Protein AF-A0A383CDI6-F1 (afdb_monomer_lite)

Foldseek 3Di:
DVVPDDPVVVVVVVVVLQVVQQVVFDPDDDDRGDGHNCSVPDD

pLDDT: mean 95.02, std 8.44, range [51.47, 98.75]

Sequence (43 aa):
LAKGLEAEDAIGQAKEFVTEAIRRSFPIGQGHGPLNHFYKLWQ

Structure (mmCIF, N/CA/C/O backbone):
data_AF-A0A383CDI6-F1
#
_entry.id   AF-A0A383CDI6-F1
#
loop_
_atom_site.group_PDB
_atom_site.id
_atom_site.type_symbol
_atom_site.label_atom_id
_atom_site.label_alt_id
_atom_site.label_comp_id
_atom_site.label_asym_id
_atom_site.label_entity_id
_atom_site.label_seq_id
_atom_site.pdbx_PDB_ins_code
_atom_site.Cartn_x
_atom_site.Cartn_y
_atom_site.Cartn_z
_atom_site.occupancy
_atom_site.B_iso_or_equiv
_atom_site.auth_seq_id
_atom_site.auth_comp_id
_atom_site.auth_asym_id
_atom_site.auth_atom_id
_atom_site.pdbx_PDB_model_num
ATOM 1 N N . LEU A 1 1 ? -5.414 -2.082 12.977 1.00 51.47 1 LEU A N 1
ATOM 2 C CA . LEU A 1 1 ? -4.430 -1.166 12.305 1.00 51.47 1 LEU A CA 1
ATOM 3 C C . LEU A 1 1 ? -4.746 0.290 12.652 1.00 51.47 1 LEU A C 1
ATOM 5 O O . LEU A 1 1 ? -5.854 0.524 13.104 1.00 51.47 1 LEU A O 1
ATOM 9 N N . ALA A 1 2 ? -3.841 1.261 12.424 1.00 97.00 2 ALA A N 1
ATOM 10 C CA . ALA A 1 2 ? -4.010 2.690 12.791 1.00 97.00 2 ALA A CA 1
ATOM 11 C C . ALA A 1 2 ? -5.326 3.351 12.315 1.00 97.00 2 ALA A C 1
ATOM 13 O O . ALA A 1 2 ? -5.711 4.405 12.802 1.00 97.00 2 ALA A O 1
ATOM 14 N N . LYS A 1 3 ? -6.032 2.702 11.386 1.00 96.75 3 LYS A N 1
ATOM 15 C CA . LYS A 1 3 ? -7.376 3.047 10.911 1.00 96.75 3 LYS A CA 1
ATOM 16 C C . LYS A 1 3 ? -8.531 2.509 11.783 1.00 96.75 3 LYS A C 1
ATOM 18 O O . LYS A 1 3 ? -9.669 2.564 11.345 1.00 96.75 3 LYS A O 1
ATOM 23 N N . GLY A 1 4 ? -8.259 1.932 12.956 1.00 97.75 4 GLY A N 1
ATOM 24 C CA . GLY A 1 4 ? -9.277 1.397 13.875 1.00 97.75 4 GLY A CA 1
ATOM 25 C C . GLY A 1 4 ? -9.883 0.040 13.492 1.00 97.75 4 GLY A C 1
ATOM 26 O O . GLY A 1 4 ? -10.818 -0.401 14.140 1.00 97.75 4 GLY A O 1
ATOM 27 N N . LEU A 1 5 ? -9.364 -0.624 12.455 1.00 98.00 5 LEU A N 1
ATOM 28 C CA . LEU A 1 5 ? -9.849 -1.939 12.019 1.00 98.00 5 LEU A CA 1
ATOM 29 C C . LEU A 1 5 ? -9.431 -3.058 12.977 1.00 98.00 5 LEU A C 1
ATOM 31 O O . LEU A 1 5 ? -8.273 -3.059 13.431 1.00 98.00 5 LEU A O 1
ATOM 35 N N . GLU A 1 6 ? -10.330 -4.035 13.139 1.00 98.44 6 GLU A N 1
ATOM 36 C CA . GLU A 1 6 ? -10.034 -5.356 13.697 1.00 98.44 6 GLU A CA 1
ATOM 37 C C . GLU A 1 6 ? -8.853 -5.999 12.970 1.00 98.44 6 GLU A C 1
ATOM 39 O O . GLU A 1 6 ? -8.583 -5.720 11.797 1.00 98.44 6 GLU A O 1
ATOM 44 N N . ALA A 1 7 ? -8.104 -6.840 13.683 1.00 98.25 7 ALA A N 1
ATOM 45 C CA . ALA A 1 7 ? -6.849 -7.383 13.172 1.00 98.25 7 ALA A CA 1
ATOM 46 C C . ALA A 1 7 ? -7.037 -8.198 11.881 1.00 98.25 7 ALA A C 1
ATOM 48 O O . ALA A 1 7 ? -6.250 -8.044 10.946 1.00 98.25 7 ALA A O 1
ATOM 49 N N . GLU A 1 8 ? -8.082 -9.022 11.812 1.00 98.56 8 GLU A N 1
ATOM 50 C CA . GLU A 1 8 ? -8.381 -9.855 10.644 1.00 98.56 8 GLU A CA 1
ATOM 51 C C . GLU A 1 8 ? -8.672 -9.005 9.399 1.00 98.56 8 GLU A C 1
ATOM 53 O O . GLU A 1 8 ? -8.006 -9.170 8.373 1.00 98.56 8 GLU A O 1
ATOM 58 N N . ASP A 1 9 ? -9.559 -8.014 9.520 1.00 98.56 9 ASP A N 1
ATOM 59 C CA . ASP A 1 9 ? -9.903 -7.086 8.435 1.00 98.56 9 ASP A CA 1
ATOM 60 C C . ASP A 1 9 ? -8.693 -6.277 7.970 1.00 98.56 9 ASP A C 1
ATOM 62 O O . ASP A 1 9 ? -8.433 -6.112 6.776 1.00 98.56 9 ASP A O 1
ATOM 66 N N . ALA A 1 10 ? -7.915 -5.783 8.931 1.00 98.75 10 ALA A N 1
ATOM 67 C CA . ALA A 1 10 ? -6.672 -5.073 8.689 1.00 98.75 10 ALA A CA 1
ATOM 68 C C . ALA A 1 10 ? -5.691 -5.889 7.834 1.00 98.75 10 ALA A C 1
ATOM 70 O O . ALA A 1 10 ? -5.104 -5.367 6.882 1.00 98.75 10 ALA A O 1
ATOM 71 N N . ILE A 1 11 ? -5.504 -7.161 8.185 1.00 98.62 11 ILE A N 1
ATOM 72 C CA . ILE A 1 11 ? -4.614 -8.079 7.473 1.00 98.62 11 ILE A CA 1
ATOM 73 C C . ILE A 1 11 ? -5.178 -8.394 6.086 1.00 98.62 11 ILE A C 1
ATOM 75 O O . ILE A 1 11 ? -4.419 -8.383 5.115 1.00 98.62 11 ILE A O 1
ATOM 79 N N . GLY A 1 12 ? -6.488 -8.635 5.978 1.00 98.75 12 GLY A N 1
ATOM 80 C CA . GLY A 1 12 ? -7.170 -8.865 4.705 1.00 98.75 12 GLY A CA 1
ATOM 81 C C . GLY A 1 12 ? -6.937 -7.717 3.722 1.00 98.75 12 GLY A C 1
ATOM 82 O O . GLY A 1 12 ? -6.406 -7.932 2.631 1.00 98.75 12 GLY A O 1
ATOM 83 N N . GLN A 1 13 ? -7.208 -6.482 4.154 1.00 98.50 13 GLN A N 1
ATOM 84 C CA . GLN A 1 13 ? -6.993 -5.284 3.336 1.00 98.50 13 GLN A CA 1
ATOM 85 C C . GLN A 1 13 ? -5.518 -5.075 2.966 1.00 98.50 13 GLN A C 1
ATOM 87 O O . GLN A 1 13 ? -5.206 -4.678 1.842 1.00 98.50 13 GLN A O 1
ATOM 92 N N . ALA A 1 14 ? -4.589 -5.347 3.888 1.00 98.56 14 ALA A N 1
ATOM 93 C CA . ALA A 1 14 ? -3.159 -5.237 3.608 1.00 98.56 14 ALA A CA 1
ATOM 94 C C . ALA A 1 14 ? -2.699 -6.255 2.549 1.00 98.56 14 ALA A C 1
ATOM 96 O O . ALA A 1 14 ? -1.944 -5.899 1.640 1.00 98.56 14 ALA A O 1
ATOM 97 N N . LYS A 1 15 ? -3.178 -7.505 2.624 1.00 98.75 15 LYS A N 1
ATOM 98 C CA . LYS A 1 15 ? -2.864 -8.555 1.642 1.00 98.75 15 LYS A CA 1
ATOM 99 C C . LYS A 1 15 ? -3.397 -8.221 0.257 1.00 98.75 15 LYS A C 1
ATOM 101 O O . LYS A 1 15 ? -2.664 -8.372 -0.720 1.00 98.75 15 LYS A O 1
ATOM 106 N N . GLU A 1 16 ? -4.636 -7.749 0.171 1.00 98.62 16 GLU A N 1
ATOM 107 C CA . GLU A 1 16 ? -5.224 -7.313 -1.095 1.00 98.62 16 GLU A CA 1
ATOM 108 C C . GLU A 1 16 ? -4.402 -6.171 -1.708 1.00 98.62 16 GLU A C 1
ATOM 110 O O . GLU A 1 16 ? -4.000 -6.240 -2.871 1.00 98.62 16 GLU A O 1
ATOM 115 N N . PHE A 1 17 ? -4.049 -5.167 -0.898 1.00 98.31 17 PHE A N 1
ATOM 116 C CA . PHE A 1 17 ? -3.250 -4.034 -1.352 1.00 98.31 17 PHE A CA 1
ATOM 117 C C . PHE A 1 17 ? -1.891 -4.455 -1.925 1.00 98.31 17 PHE A C 1
ATOM 119 O O . PHE A 1 17 ? -1.548 -4.045 -3.034 1.00 98.31 17 PHE A O 1
ATOM 126 N N . VAL A 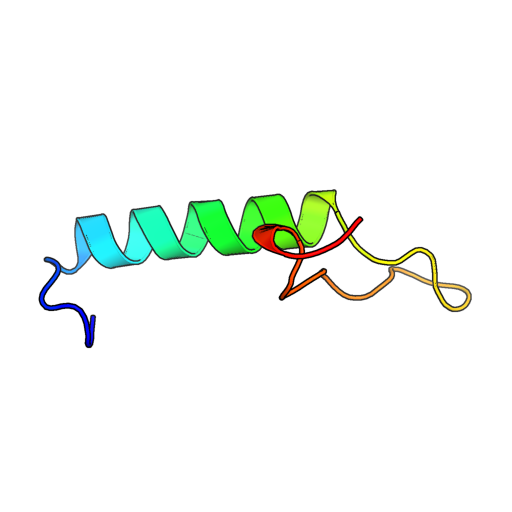1 18 ? -1.125 -5.269 -1.190 1.00 98.50 18 VAL A N 1
ATOM 127 C CA . VAL A 1 18 ? 0.214 -5.705 -1.620 1.00 98.50 18 VAL A CA 1
ATOM 128 C C . VAL A 1 18 ? 0.134 -6.615 -2.846 1.00 98.50 18 VAL A C 1
ATOM 130 O O . VAL A 1 18 ? 0.966 -6.497 -3.742 1.00 98.50 18 VAL A O 1
ATOM 133 N N . THR A 1 19 ? -0.884 -7.473 -2.934 1.00 98.62 19 THR A N 1
ATOM 134 C CA . THR A 1 19 ? -1.085 -8.354 -4.096 1.00 98.62 19 THR A CA 1
ATOM 135 C C . THR A 1 19 ? -1.300 -7.548 -5.376 1.00 98.62 19 THR A C 1
ATOM 137 O O . THR A 1 19 ? -0.646 -7.808 -6.386 1.00 98.62 19 THR A O 1
ATOM 140 N N . GLU A 1 20 ? -2.162 -6.531 -5.336 1.00 98.25 20 GLU A N 1
ATOM 141 C CA . GLU A 1 20 ? -2.401 -5.657 -6.490 1.00 98.25 20 GLU A CA 1
ATOM 142 C C . GLU A 1 20 ? -1.180 -4.809 -6.854 1.00 98.25 20 GLU A C 1
ATOM 144 O O . GLU A 1 20 ? -0.862 -4.641 -8.033 1.00 98.25 20 GLU A O 1
ATOM 149 N N . ALA A 1 21 ? -0.446 -4.326 -5.854 1.00 98.25 21 ALA A N 1
ATOM 150 C CA . ALA A 1 21 ? 0.789 -3.590 -6.081 1.00 98.25 21 ALA A CA 1
ATOM 151 C C . ALA A 1 21 ? 1.855 -4.454 -6.783 1.00 98.25 21 ALA A C 1
ATOM 153 O O . ALA A 1 21 ? 2.571 -3.958 -7.652 1.00 98.25 21 ALA A O 1
ATOM 154 N N . ILE A 1 22 ? 1.947 -5.745 -6.441 1.00 97.31 22 ILE A N 1
ATOM 155 C CA . ILE A 1 22 ? 2.840 -6.706 -7.110 1.00 97.31 22 ILE A CA 1
ATOM 156 C C . ILE A 1 22 ? 2.371 -6.976 -8.543 1.00 97.31 22 ILE A C 1
ATOM 158 O O . ILE A 1 22 ? 3.186 -6.939 -9.459 1.00 97.31 22 ILE A O 1
ATOM 162 N N . ARG A 1 23 ? 1.066 -7.191 -8.769 1.00 96.44 23 ARG A N 1
ATOM 163 C CA . ARG A 1 23 ? 0.503 -7.399 -10.122 1.00 96.44 23 ARG A CA 1
ATOM 164 C C . ARG A 1 23 ? 0.792 -6.234 -11.069 1.00 96.44 23 ARG A C 1
ATOM 166 O O . ARG A 1 23 ? 0.901 -6.437 -12.273 1.00 96.44 23 ARG A O 1
ATOM 173 N N . ARG A 1 24 ? 0.919 -5.025 -10.521 1.00 96.25 24 ARG A N 1
ATOM 174 C CA . ARG A 1 24 ? 1.200 -3.782 -11.249 1.00 96.25 24 ARG A CA 1
ATOM 175 C C . ARG A 1 24 ? 2.652 -3.318 -11.086 1.00 96.25 24 ARG A C 1
ATOM 177 O O . ARG A 1 24 ? 2.909 -2.118 -11.137 1.00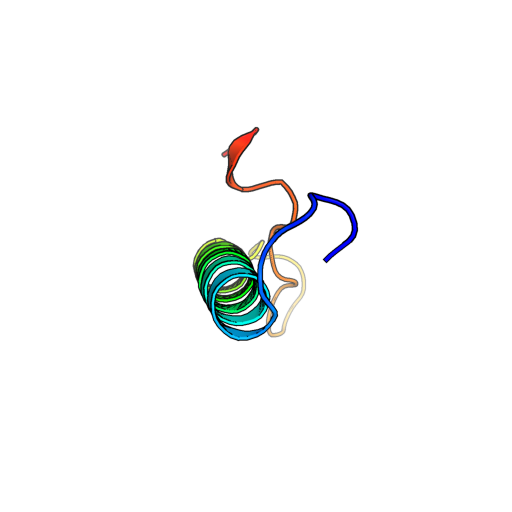 96.25 24 ARG A O 1
ATOM 184 N N . SER A 1 25 ? 3.589 -4.238 -10.846 1.00 96.12 25 SER A N 1
ATOM 185 C CA . SER A 1 25 ? 5.015 -3.932 -10.669 1.00 96.12 25 SER A CA 1
ATOM 186 C C . SER A 1 25 ? 5.610 -3.184 -11.863 1.00 96.12 25 SER A C 1
ATOM 188 O O . SER A 1 25 ? 5.235 -3.438 -13.009 1.00 96.12 25 SER A O 1
ATOM 190 N N . PHE A 1 26 ? 6.600 -2.330 -11.611 1.00 95.25 26 PHE A N 1
ATOM 191 C CA . PHE A 1 26 ? 7.277 -1.584 -12.672 1.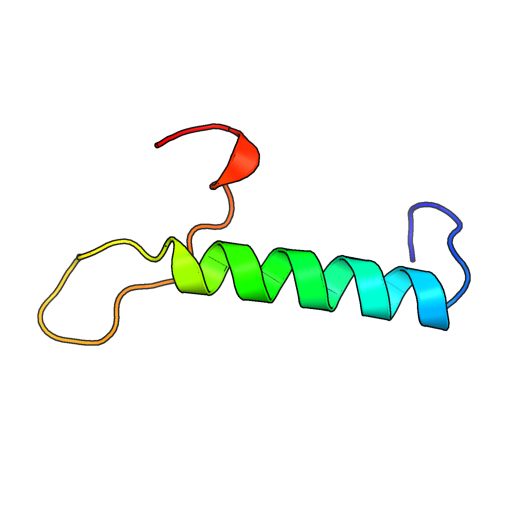00 95.25 26 PHE A CA 1
ATOM 192 C C . PHE A 1 26 ? 8.226 -2.477 -13.485 1.00 95.25 26 PHE A C 1
ATOM 194 O O . PHE A 1 26 ? 9.047 -3.166 -12.884 1.00 95.25 26 PHE A O 1
ATOM 201 N N . PRO A 1 27 ? 8.213 -2.427 -14.830 1.00 93.12 27 PRO A N 1
ATOM 202 C CA . PRO A 1 27 ? 9.143 -3.189 -15.663 1.00 93.12 27 PRO A CA 1
ATOM 203 C C . PRO A 1 27 ? 10.504 -2.476 -15.757 1.00 93.12 27 PRO A C 1
ATOM 205 O O . PRO A 1 27 ? 10.891 -1.985 -16.815 1.00 93.12 27 PRO A O 1
ATOM 208 N N . ILE A 1 28 ? 11.216 -2.366 -14.632 1.00 95.75 28 ILE A N 1
ATOM 209 C CA . ILE A 1 28 ? 12.503 -1.660 -14.541 1.00 95.75 28 ILE A CA 1
ATOM 210 C C . ILE A 1 28 ? 13.646 -2.595 -14.133 1.00 95.75 28 ILE A C 1
ATOM 212 O O . ILE A 1 28 ? 13.498 -3.443 -13.254 1.00 95.75 28 ILE A O 1
ATOM 216 N N . GLY A 1 29 ? 14.815 -2.395 -14.748 1.00 93.56 29 GLY A N 1
ATOM 217 C CA . GLY A 1 29 ? 16.001 -3.230 -14.545 1.00 93.56 29 GLY A CA 1
ATOM 218 C C . GLY A 1 29 ? 15.997 -4.510 -15.388 1.00 93.56 29 GLY A C 1
ATOM 219 O O . GLY A 1 29 ? 15.247 -4.631 -16.350 1.00 93.56 29 GLY A O 1
ATOM 220 N N . GLN A 1 30 ? 16.875 -5.456 -15.039 1.00 95.06 30 GLN A N 1
ATOM 221 C CA . GLN A 1 30 ? 17.042 -6.739 -15.748 1.00 95.06 30 GLN A CA 1
ATOM 222 C C . GLN A 1 30 ? 16.486 -7.947 -14.965 1.00 95.06 30 GLN A C 1
ATOM 224 O O . GLN A 1 30 ? 16.728 -9.091 -15.338 1.00 95.06 30 GLN A O 1
ATOM 229 N N . GLY A 1 31 ? 15.770 -7.704 -13.862 1.00 93.69 31 GLY A N 1
ATOM 230 C CA . GLY A 1 31 ? 15.209 -8.737 -12.984 1.00 93.69 31 GLY A CA 1
ATOM 231 C C . GLY A 1 31 ? 13.736 -8.491 -12.656 1.00 93.69 31 GLY A C 1
ATOM 232 O O . GLY A 1 31 ? 13.035 -7.797 -13.392 1.00 93.69 31 GLY A O 1
ATOM 233 N N . HIS A 1 32 ? 13.258 -9.045 -11.537 1.00 94.06 32 HIS A N 1
ATOM 234 C CA . HIS A 1 32 ? 11.910 -8.756 -11.047 1.00 94.06 32 HIS A CA 1
ATOM 235 C C . HIS A 1 32 ? 11.813 -7.306 -10.573 1.00 94.06 32 HIS A C 1
ATOM 237 O O . HIS A 1 32 ? 12.524 -6.888 -9.658 1.00 94.06 32 HIS A O 1
ATOM 243 N N . GLY A 1 33 ? 10.922 -6.551 -11.209 1.00 94.88 33 GLY A N 1
ATOM 244 C CA . GLY A 1 33 ? 10.667 -5.166 -10.857 1.00 94.88 33 GLY A CA 1
ATOM 245 C C . GLY A 1 33 ? 10.012 -5.008 -9.481 1.00 94.88 33 GLY A C 1
ATOM 246 O O . GLY A 1 33 ? 9.345 -5.926 -8.994 1.00 94.88 33 GLY A O 1
ATOM 247 N N . PRO A 1 34 ? 10.173 -3.844 -8.832 1.00 97.06 34 PRO A N 1
ATOM 248 C CA . PRO A 1 34 ? 9.538 -3.579 -7.551 1.00 97.06 34 PRO A CA 1
ATOM 249 C C . PRO A 1 34 ? 8.016 -3.459 -7.699 1.00 97.06 34 PRO A C 1
ATOM 251 O O . PRO A 1 34 ? 7.503 -3.019 -8.733 1.00 97.06 34 PRO A O 1
ATOM 254 N N . LEU A 1 35 ? 7.288 -3.791 -6.630 1.00 97.50 35 LEU A N 1
ATOM 255 C CA . LEU A 1 35 ? 5.845 -3.558 -6.554 1.00 97.50 35 LEU A CA 1
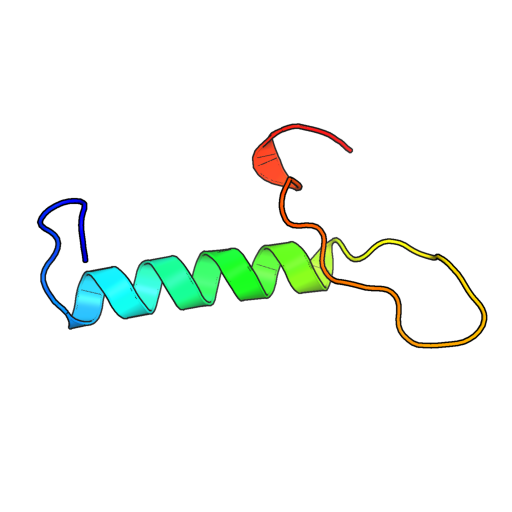ATOM 256 C C . LEU A 1 35 ? 5.514 -2.060 -6.661 1.00 97.50 35 LEU A C 1
ATOM 258 O O . LEU A 1 35 ? 6.271 -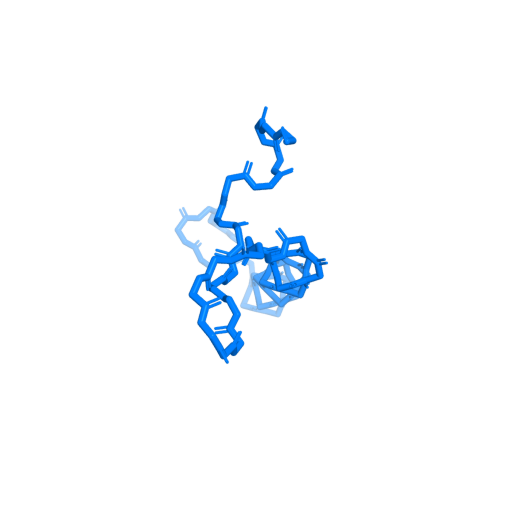1.195 -6.208 1.00 97.50 35 LEU A O 1
ATOM 262 N N . ASN A 1 36 ? 4.350 -1.750 -7.222 1.00 97.81 36 ASN A N 1
ATOM 263 C CA . ASN A 1 36 ? 3.882 -0.381 -7.380 1.00 97.81 36 ASN A CA 1
ATOM 264 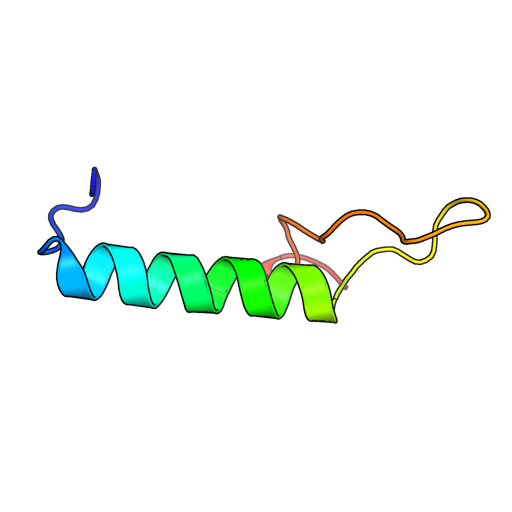C C . ASN A 1 36 ? 3.038 0.061 -6.175 1.00 97.81 36 ASN A C 1
ATOM 266 O O . ASN A 1 36 ? 1.841 -0.200 -6.105 1.00 97.81 36 ASN A O 1
ATOM 270 N N . HIS A 1 37 ? 3.652 0.776 -5.232 1.00 97.31 37 HIS A N 1
ATOM 271 C CA . HIS A 1 37 ? 2.980 1.303 -4.035 1.00 97.31 37 HIS A CA 1
ATOM 272 C C . HIS A 1 37 ? 1.834 2.275 -4.365 1.00 97.31 37 HIS A C 1
ATOM 274 O O . HIS A 1 37 ? 0.874 2.387 -3.605 1.00 97.31 37 HIS A O 1
ATOM 280 N N . PHE A 1 38 ? 1.920 2.968 -5.502 1.00 97.06 38 PHE A N 1
ATOM 281 C CA . PHE A 1 38 ? 0.978 4.004 -5.922 1.00 97.06 38 PHE A CA 1
ATOM 282 C C . PHE A 1 38 ? 0.058 3.534 -7.048 1.00 97.06 38 PHE A C 1
ATOM 284 O O . PHE A 1 38 ? -0.517 4.354 -7.759 1.00 97.06 38 PHE A O 1
ATOM 291 N N . TYR A 1 39 ? -0.146 2.222 -7.183 1.00 96.44 39 TYR A N 1
ATOM 292 C CA . TYR A 1 39 ? -0.944 1.636 -8.261 1.00 96.44 39 TYR A CA 1
ATOM 293 C C . TYR A 1 39 ? -2.401 2.126 -8.323 1.00 96.44 39 TYR A C 1
ATOM 295 O O . TYR A 1 39 ? -3.074 1.952 -9.338 1.00 96.44 39 TYR A O 1
ATOM 303 N N . LYS A 1 40 ? -2.908 2.696 -7.222 1.00 96.75 40 LYS A N 1
ATOM 304 C CA . LYS A 1 40 ? -4.240 3.314 -7.137 1.00 96.75 40 LYS A CA 1
ATOM 305 C C . LYS A 1 40 ? -4.276 4.769 -7.600 1.00 96.75 40 LYS A C 1
ATOM 307 O O . LYS A 1 40 ? -5.365 5.298 -7.787 1.00 96.75 40 LYS A O 1
ATOM 312 N N . LEU A 1 41 ? -3.125 5.426 -7.717 1.00 96.06 41 LEU A N 1
ATOM 313 C CA . LEU A 1 41 ? -3.037 6.842 -8.057 1.00 96.06 41 LEU A CA 1
ATOM 314 C C . LEU A 1 41 ? -2.646 7.037 -9.521 1.00 96.06 41 LEU A C 1
ATOM 316 O O . LEU A 1 41 ? -3.235 7.897 -10.168 1.00 96.06 41 LEU A O 1
ATOM 320 N N . TRP A 1 42 ? -1.711 6.238 -10.049 1.00 83.62 42 TRP A N 1
ATOM 321 C CA . TRP A 1 42 ? -1.137 6.417 -11.392 1.00 83.62 42 TRP A CA 1
ATOM 322 C C . TRP A 1 42 ? -0.989 5.079 -12.143 1.00 83.62 42 TRP A C 1
ATOM 324 O O . TRP A 1 42 ? -0.976 4.018 -11.507 1.00 83.62 42 TRP A O 1
ATOM 334 N N . GLN A 1 43 ? -0.887 5.138 -13.482 1.00 67.38 43 GLN A N 1
ATOM 335 C CA . GLN A 1 43 ? -0.669 3.983 -14.372 1.00 67.38 43 GLN A CA 1
ATOM 336 C C . GLN A 1 43 ? 0.624 4.114 -15.166 1.00 67.38 43 GLN A C 1
ATOM 338 O O . GLN A 1 43 ? 0.852 5.211 -15.720 1.00 67.38 43 GLN A O 1
#

Organism: NCBI:txid408172

Radius of gyration: 12.86 Å; chains: 1; bounding box: 27×17×30 Å

Secondary structure (DSSP, 8-state):
-TTS--HHHHHHHHHHHHHHHHHT----SSSPPPP-TTTTT--

InterPro domains:
  IPR013749 Pyridoxamine kinase/Phosphomethylpyrimidine kinase [PF08543] (1-36)
  IPR029056 Ribokinase-like [G3DSA:3.40.1190.20] (1-43)
  IPR029056 Ribokinase-like [SSF53613] (1-42)